Protein AF-A0A2M7V9D5-F1 (afdb_monomer_lite)

Radius of gyration: 27.39 Å; chains: 1; bounding box: 66×52×72 Å

Secondary structure (DSSP, 8-state):
----S--HHHHHHHHHHHHHHHHHHHTT---SSHHHHHHHHHHHHTTTSS-----HHHHHHHHHHHHHHHHHHHHHHHHHHHHHHHHH--S-HHHHHHHHHHHHHHHHHHHHHHHHHHHHHHHHHHHHHHHTTSTTSSSSSS--S---------

Structure (mmCIF, N/CA/C/O backbone):
data_AF-A0A2M7V9D5-F1
#
_entry.id   AF-A0A2M7V9D5-F1
#
loop_
_atom_site.group_PDB
_atom_site.id
_atom_site.type_symbol
_atom_site.label_atom_id
_atom_site.label_alt_id
_atom_site.label_comp_id
_atom_site.label_asym_id
_atom_site.label_entity_id
_atom_site.label_seq_id
_atom_site.pdbx_PDB_ins_code
_atom_site.Cartn_x
_atom_site.Cartn_y
_atom_site.Cartn_z
_atom_site.occupancy
_atom_site.B_iso_or_equiv
_atom_site.auth_seq_id
_atom_site.auth_comp_id
_atom_site.auth_asym_id
_atom_site.auth_atom_id
_atom_site.pdbx_PDB_model_num
ATOM 1 N N . MET A 1 1 ? -16.870 24.772 32.413 1.00 47.12 1 MET A N 1
ATOM 2 C CA . MET A 1 1 ? -16.494 23.354 32.202 1.00 47.12 1 MET A CA 1
ATOM 3 C C . MET A 1 1 ? -17.309 22.756 31.043 1.00 47.12 1 MET A C 1
ATOM 5 O O . MET A 1 1 ? -18.235 21.986 31.256 1.00 47.12 1 MET A O 1
ATOM 9 N N . LYS A 1 2 ? -17.019 23.170 29.800 1.00 52.50 2 LYS A N 1
ATOM 10 C CA . LYS A 1 2 ? -17.636 22.648 28.563 1.00 52.50 2 LYS A CA 1
ATOM 11 C C . LYS A 1 2 ? -16.552 22.532 27.482 1.00 52.50 2 LYS A C 1
ATOM 13 O O . LYS A 1 2 ? -16.499 23.324 26.558 1.00 52.50 2 LYS A O 1
ATOM 18 N N . THR A 1 3 ? -15.669 21.552 27.624 1.00 52.62 3 THR A N 1
ATOM 19 C CA . THR A 1 3 ? -14.788 21.058 26.545 1.00 52.62 3 THR A CA 1
ATOM 20 C C . THR A 1 3 ? -15.272 19.684 26.070 1.00 52.62 3 THR A C 1
ATOM 22 O O . THR A 1 3 ? -14.500 18.834 25.637 1.00 52.62 3 THR A O 1
ATOM 25 N N . ARG A 1 4 ? -16.584 19.442 26.224 1.00 57.22 4 ARG A N 1
ATOM 26 C CA . ARG A 1 4 ? -17.254 18.206 25.834 1.00 57.22 4 ARG A CA 1
ATOM 27 C C . ARG A 1 4 ? -17.054 18.014 24.336 1.00 57.22 4 ARG A C 1
ATOM 29 O O . ARG A 1 4 ? -17.406 18.890 23.555 1.00 57.22 4 ARG A O 1
ATOM 36 N N . LEU A 1 5 ? -16.579 16.818 24.009 1.00 53.03 5 LEU A N 1
ATOM 37 C CA . LEU A 1 5 ? -16.683 16.198 22.695 1.00 53.03 5 LEU A CA 1
ATOM 38 C C . LEU A 1 5 ? -15.696 16.779 21.679 1.00 53.03 5 LEU A C 1
ATOM 40 O O . LEU A 1 5 ? -16.049 17.431 20.704 1.00 53.03 5 LEU A O 1
ATOM 44 N N . PHE A 1 6 ? -14.419 16.515 21.972 1.00 57.97 6 PHE A N 1
ATOM 45 C CA . PHE A 1 6 ? -13.426 15.983 21.035 1.00 57.97 6 PHE A CA 1
ATOM 46 C C . PHE A 1 6 ? -13.896 16.003 19.570 1.00 57.97 6 PHE A C 1
ATOM 48 O O . PHE A 1 6 ? -14.766 15.232 19.168 1.00 57.97 6 PHE A O 1
ATOM 55 N N . ASN A 1 7 ? -13.318 16.906 18.778 1.00 54.75 7 ASN A N 1
ATOM 56 C CA . ASN A 1 7 ? -13.571 17.051 17.349 1.00 54.75 7 ASN A CA 1
ATOM 57 C C . ASN A 1 7 ? -13.060 15.813 16.579 1.00 54.75 7 ASN A C 1
ATOM 59 O O . ASN A 1 7 ? -12.018 15.845 15.931 1.00 54.75 7 ASN A O 1
ATOM 63 N N . PHE A 1 8 ? -13.800 14.716 16.662 1.00 59.53 8 PHE A N 1
ATOM 64 C CA . PHE A 1 8 ? -13.422 13.373 16.225 1.00 59.53 8 PHE A CA 1
ATOM 65 C C . PHE A 1 8 ? -13.167 13.273 14.712 1.00 59.53 8 PHE A C 1
ATOM 67 O O . PHE A 1 8 ? -12.186 12.677 14.273 1.00 59.53 8 PHE A O 1
ATOM 74 N N . ASN A 1 9 ? -13.964 13.995 13.919 1.00 56.22 9 ASN A N 1
ATOM 75 C CA . ASN A 1 9 ? -13.753 14.138 12.476 1.00 56.22 9 ASN A CA 1
ATOM 76 C C . ASN A 1 9 ? -12.501 14.973 12.154 1.00 56.22 9 ASN A C 1
ATOM 78 O O . ASN A 1 9 ? -11.857 14.739 11.138 1.00 56.22 9 ASN A O 1
ATOM 82 N N . LYS A 1 10 ? -12.110 15.915 13.030 1.00 55.59 10 LYS A N 1
ATOM 83 C CA . LYS A 1 10 ? -10.886 16.718 12.852 1.00 55.59 10 LYS A CA 1
ATOM 84 C C . LYS A 1 10 ? -9.626 15.915 13.187 1.00 55.59 10 LYS A C 1
ATOM 86 O O . LYS A 1 10 ? -8.606 16.157 12.561 1.00 55.59 10 LYS A O 1
ATOM 91 N N . CYS A 1 11 ? -9.692 14.930 14.089 1.00 58.03 11 CYS A N 1
ATOM 92 C CA . CYS A 1 11 ? -8.583 13.996 14.338 1.00 58.03 11 CYS A CA 1
ATOM 93 C C . CYS A 1 11 ? -8.381 12.999 13.186 1.00 58.03 11 CYS A C 1
ATOM 95 O O . CYS A 1 11 ? -7.241 12.717 12.830 1.00 58.03 11 CYS A O 1
ATOM 97 N N . PHE A 1 12 ? -9.461 12.520 12.559 1.00 66.81 12 PHE A N 1
ATOM 98 C CA . PHE A 1 12 ? -9.369 11.655 11.376 1.00 66.81 12 PHE A CA 1
ATOM 99 C C . PHE A 1 12 ? -8.799 12.404 10.161 1.00 66.81 12 PHE A C 1
ATOM 101 O O . PHE A 1 12 ? -7.864 11.933 9.517 1.00 66.81 12 PHE A O 1
ATOM 108 N N . VAL A 1 13 ? -9.284 13.627 9.910 1.00 73.50 13 VAL A N 1
ATOM 109 C CA . VAL A 1 13 ? -8.737 14.506 8.863 1.00 73.50 13 VAL A CA 1
ATOM 110 C C . VAL A 1 13 ? -7.292 14.914 9.172 1.00 73.50 13 VAL A C 1
ATOM 112 O O . VAL A 1 13 ? -6.475 14.937 8.261 1.00 73.50 13 VAL A O 1
ATOM 115 N N . ALA A 1 14 ? -6.935 15.165 10.438 1.00 76.88 14 ALA A N 1
ATOM 116 C CA . ALA A 1 14 ? -5.550 15.440 10.829 1.00 76.88 14 ALA A CA 1
ATOM 117 C C . ALA A 1 14 ? -4.628 14.229 10.625 1.00 76.88 14 ALA A C 1
ATOM 119 O O . ALA A 1 14 ? -3.478 14.417 10.246 1.00 76.88 14 ALA A O 1
ATOM 120 N N . SER A 1 15 ? -5.117 12.999 10.818 1.00 74.06 15 SER A N 1
ATOM 121 C CA . SER A 1 15 ? -4.348 11.783 10.531 1.00 74.06 15 SER 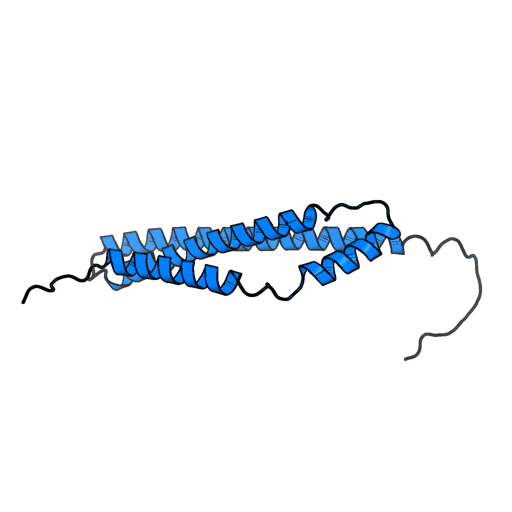A CA 1
ATOM 122 C C . SER A 1 15 ? -4.128 11.591 9.028 1.00 74.06 15 SER A C 1
ATOM 124 O O . SER A 1 15 ? -2.998 11.335 8.622 1.00 74.06 15 SER A O 1
ATOM 126 N N . ILE A 1 16 ? -5.153 11.806 8.196 1.00 79.19 16 ILE A N 1
ATOM 127 C CA . ILE A 1 16 ? -5.018 11.786 6.728 1.00 79.19 16 ILE A CA 1
ATOM 128 C C . ILE A 1 16 ? -4.053 12.875 6.253 1.00 79.19 16 ILE A C 1
ATOM 130 O O . ILE A 1 16 ? -3.176 12.606 5.436 1.00 79.19 16 ILE A O 1
ATOM 134 N N . LEU A 1 17 ? -4.172 14.092 6.788 1.00 80.06 17 LEU A N 1
ATOM 135 C CA . LEU A 1 17 ? -3.307 15.211 6.425 1.00 80.06 17 LEU A CA 1
ATOM 136 C C . LEU A 1 17 ? -1.866 14.986 6.902 1.00 80.06 17 LEU A C 1
ATOM 138 O O . LEU A 1 17 ? -0.938 15.304 6.172 1.00 80.06 17 LEU A O 1
ATOM 142 N N . ALA A 1 18 ? -1.660 14.373 8.071 1.00 79.06 18 ALA A N 1
ATOM 143 C CA . ALA A 1 18 ? -0.336 13.998 8.560 1.00 79.06 18 ALA A CA 1
ATOM 144 C C . ALA A 1 18 ? 0.312 12.900 7.704 1.00 79.06 18 ALA A C 1
ATOM 146 O O . ALA A 1 18 ? 1.497 13.001 7.409 1.00 79.06 18 ALA A O 1
ATOM 147 N N . VAL A 1 19 ? -0.451 11.893 7.261 1.00 78.69 19 VAL A N 1
ATOM 148 C CA . VAL A 1 19 ? 0.036 10.847 6.341 1.00 78.69 19 VAL A CA 1
ATOM 149 C C . VAL A 1 19 ? 0.329 11.430 4.957 1.00 78.69 19 VAL A C 1
ATOM 151 O O . VAL A 1 19 ? 1.348 11.093 4.365 1.00 78.69 19 VAL A O 1
ATOM 154 N N . PHE A 1 20 ? -0.502 12.351 4.466 1.00 81.19 20 PHE A N 1
ATOM 155 C CA . PHE A 1 20 ? -0.271 13.054 3.202 1.00 81.19 20 PHE A CA 1
ATOM 156 C C . PHE A 1 20 ? 0.968 13.961 3.265 1.00 81.19 20 PHE A C 1
ATOM 158 O O . PHE A 1 20 ? 1.775 13.966 2.341 1.00 81.19 20 PHE A O 1
ATOM 165 N N . VAL A 1 21 ? 1.172 14.672 4.378 1.00 80.44 21 VAL A N 1
ATOM 166 C CA . VAL A 1 21 ? 2.375 15.484 4.627 1.00 80.44 21 VAL A CA 1
ATOM 167 C C . VAL A 1 21 ? 3.616 14.598 4.781 1.00 80.44 21 VAL A C 1
ATOM 169 O O . VAL A 1 21 ? 4.648 14.915 4.203 1.00 80.44 21 VAL A O 1
ATOM 172 N N . LEU A 1 22 ? 3.526 13.461 5.480 1.00 73.62 22 LEU A N 1
ATOM 173 C CA . LEU A 1 22 ? 4.609 12.469 5.568 1.00 73.62 22 LEU A CA 1
ATOM 174 C C . LEU A 1 22 ? 4.950 11.863 4.204 1.00 73.62 22 LEU A C 1
ATOM 176 O O . LEU A 1 22 ? 6.126 11.694 3.896 1.00 73.62 22 LEU A O 1
ATOM 180 N N . PHE A 1 23 ? 3.947 11.586 3.371 1.00 73.12 23 PHE A N 1
ATOM 181 C CA . PHE A 1 23 ? 4.149 11.132 1.998 1.00 73.12 23 PHE A CA 1
ATOM 182 C C . PHE A 1 23 ? 4.855 12.204 1.156 1.00 73.12 23 PHE A C 1
ATOM 184 O O . PHE A 1 23 ? 5.809 11.891 0.451 1.00 73.12 23 PHE A O 1
ATOM 191 N N . PHE A 1 24 ? 4.462 13.476 1.285 1.00 70.25 24 PHE A N 1
ATOM 192 C CA . PHE A 1 24 ? 5.113 14.595 0.59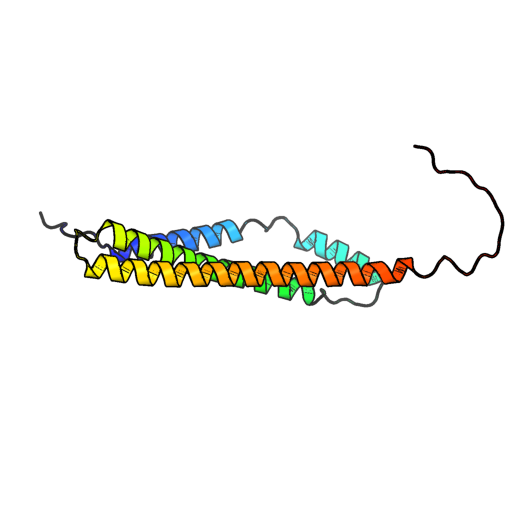3 1.00 70.25 24 PHE A CA 1
ATOM 193 C C . PHE A 1 24 ? 6.558 14.825 1.072 1.00 70.25 24 PHE A C 1
ATOM 195 O O . PHE A 1 24 ? 7.425 15.178 0.277 1.00 70.25 24 PHE A O 1
ATOM 202 N N . LEU A 1 25 ? 6.837 14.571 2.355 1.00 67.25 25 LEU A N 1
ATOM 203 C CA . LEU A 1 25 ? 8.184 14.637 2.929 1.00 67.25 25 LEU A CA 1
ATOM 204 C C . LEU A 1 25 ? 9.074 13.481 2.449 1.00 67.25 25 LEU A C 1
ATOM 206 O O . LEU A 1 25 ? 10.213 13.720 2.058 1.00 67.25 25 LEU A O 1
ATOM 210 N N . VAL A 1 26 ? 8.566 12.247 2.414 1.00 64.06 26 VAL A N 1
ATOM 211 C CA . VAL A 1 26 ? 9.307 11.078 1.897 1.00 64.06 26 VAL A CA 1
ATOM 212 C C . VAL A 1 26 ? 9.499 11.153 0.376 1.00 64.06 26 VAL A C 1
ATOM 214 O O . VAL A 1 26 ? 10.528 10.722 -0.130 1.00 64.06 26 VAL A O 1
ATOM 217 N N . SER A 1 27 ? 8.580 11.794 -0.355 1.00 58.25 27 SER A N 1
ATOM 218 C CA . SER A 1 27 ? 8.725 12.053 -1.799 1.00 58.25 27 SER A CA 1
ATOM 219 C C . SER A 1 27 ? 9.809 13.094 -2.128 1.00 58.25 27 SER A C 1
ATOM 221 O O . SER A 1 27 ? 10.116 13.299 -3.298 1.00 58.25 27 SER A O 1
ATOM 223 N N . SER A 1 28 ? 10.383 13.775 -1.123 1.00 56.41 28 SER A N 1
ATOM 224 C CA . SER A 1 28 ? 11.412 14.809 -1.322 1.00 56.41 28 SER A CA 1
ATOM 225 C C . SER A 1 28 ? 12.854 14.296 -1.240 1.00 56.41 28 SER A C 1
ATOM 227 O O . SER A 1 28 ? 13.791 15.060 -1.471 1.00 56.41 28 SER A O 1
ATOM 229 N N . THR A 1 29 ? 13.071 13.006 -0.970 1.00 47.50 29 THR A N 1
ATOM 230 C CA . THR A 1 29 ? 14.421 12.433 -0.882 1.00 47.50 29 THR A CA 1
ATOM 231 C C . THR A 1 29 ? 14.806 11.639 -2.123 1.00 47.50 29 THR A C 1
ATOM 233 O O . THR A 1 29 ? 15.160 10.480 -1.999 1.00 47.50 29 THR A O 1
ATOM 236 N N . GLU A 1 30 ? 14.783 12.295 -3.286 1.00 50.47 30 GLU A N 1
ATOM 237 C CA . GLU A 1 30 ? 15.702 12.064 -4.418 1.00 50.47 30 GLU A CA 1
ATOM 238 C C . GLU A 1 30 ? 15.961 13.399 -5.147 1.00 50.47 30 GLU A C 1
ATOM 240 O O . GLU A 1 30 ? 15.738 13.559 -6.340 1.00 50.47 30 GLU A O 1
ATOM 245 N N . ALA A 1 31 ? 16.444 14.401 -4.408 1.00 46.78 31 ALA A N 1
ATOM 246 C CA . ALA A 1 31 ? 17.120 15.571 -4.979 1.00 46.78 31 ALA A CA 1
ATOM 247 C C . ALA A 1 31 ? 18.653 15.436 -4.861 1.00 46.78 31 ALA A C 1
ATOM 249 O O . ALA A 1 31 ? 19.369 16.416 -4.670 1.00 46.78 31 ALA A O 1
ATOM 250 N N . GLY A 1 32 ? 19.174 14.209 -4.927 1.00 48.12 32 GLY A N 1
ATOM 251 C CA . GLY A 1 32 ? 20.610 13.956 -5.003 1.00 48.12 32 GLY A CA 1
ATOM 252 C C . GLY A 1 32 ? 21.060 13.896 -6.456 1.00 48.12 32 GLY A C 1
ATOM 253 O O . GLY A 1 32 ? 21.119 12.810 -6.986 1.00 48.12 32 GLY A O 1
ATOM 254 N N . ASN A 1 33 ? 21.342 15.030 -7.105 1.00 56.91 33 ASN A N 1
ATOM 255 C CA . ASN A 1 33 ? 22.110 15.147 -8.367 1.00 56.91 33 ASN A CA 1
ATOM 256 C C . ASN A 1 33 ? 21.859 14.132 -9.520 1.00 56.91 33 ASN A C 1
ATOM 258 O O . ASN A 1 33 ? 22.709 13.986 -10.392 1.00 56.91 33 ASN A O 1
ATOM 262 N N . LEU A 1 34 ? 20.687 13.495 -9.624 1.00 50.97 34 LEU A N 1
ATOM 263 C CA . LEU A 1 34 ? 20.358 12.630 -10.768 1.00 50.97 34 LEU A CA 1
ATOM 264 C C . LEU A 1 34 ? 20.259 13.419 -12.088 1.00 50.97 34 LEU A C 1
ATOM 266 O O . LEU A 1 34 ? 20.467 12.858 -13.153 1.00 50.97 34 LEU A O 1
ATOM 270 N N . GLY A 1 35 ? 19.971 14.724 -12.043 1.00 55.53 35 GLY A N 1
ATOM 271 C CA . GLY A 1 35 ? 19.843 15.552 -13.248 1.00 55.53 35 GLY A CA 1
ATOM 272 C C . GLY A 1 35 ? 21.147 15.722 -14.036 1.00 55.53 35 GLY A C 1
ATOM 273 O O . GLY A 1 35 ? 21.107 15.705 -15.263 1.00 55.53 35 GLY A O 1
ATOM 274 N N . ASP A 1 36 ? 22.289 15.844 -13.352 1.00 57.62 36 ASP A N 1
ATOM 275 C CA . ASP A 1 36 ? 23.594 16.101 -13.984 1.00 57.62 36 ASP A CA 1
ATOM 276 C C . ASP A 1 36 ? 24.279 14.799 -14.441 1.00 57.62 36 ASP A C 1
ATOM 278 O O . ASP A 1 36 ? 24.831 14.746 -15.542 1.00 57.62 36 ASP A O 1
ATOM 282 N N . ASP A 1 37 ? 24.147 13.712 -13.671 1.00 59.28 37 ASP A N 1
ATOM 283 C CA . ASP A 1 37 ? 24.695 12.393 -14.033 1.00 59.28 37 ASP A CA 1
ATOM 284 C C . ASP A 1 37 ? 23.867 11.692 -15.127 1.00 59.28 37 ASP A C 1
ATOM 286 O O . ASP A 1 37 ? 24.432 11.106 -16.056 1.00 59.28 37 ASP A O 1
ATOM 290 N N . ILE A 1 38 ? 22.532 11.828 -15.112 1.00 59.16 38 ILE A N 1
ATOM 291 C CA . ILE A 1 38 ? 21.670 11.334 -16.200 1.00 59.16 38 ILE A CA 1
ATOM 292 C C . ILE A 1 38 ? 21.863 12.191 -17.457 1.00 59.16 38 ILE A C 1
ATOM 294 O O . ILE A 1 38 ? 21.910 11.643 -18.556 1.00 59.16 38 ILE A O 1
ATOM 298 N N . ALA A 1 39 ? 22.051 13.513 -17.348 1.00 59.41 39 ALA A N 1
ATOM 299 C CA . ALA A 1 39 ? 22.355 14.353 -18.512 1.00 59.41 39 ALA A CA 1
ATOM 300 C C . ALA A 1 39 ? 23.714 14.010 -19.148 1.00 59.41 39 ALA A C 1
ATOM 302 O O . ALA A 1 39 ? 23.831 14.038 -20.379 1.00 59.41 39 ALA A O 1
ATOM 303 N N . ALA A 1 40 ? 24.716 13.644 -18.343 1.00 62.59 40 ALA A N 1
ATOM 304 C CA . ALA A 1 40 ? 26.026 13.199 -18.811 1.00 62.59 40 ALA A CA 1
ATOM 305 C C . ALA A 1 40 ? 25.971 11.808 -19.473 1.00 62.59 40 ALA A C 1
ATOM 307 O O . ALA A 1 40 ? 26.484 11.646 -20.586 1.00 62.59 40 ALA A O 1
ATOM 308 N N . GLN A 1 41 ? 25.279 10.833 -18.870 1.00 58.53 41 GLN A N 1
ATOM 309 C CA . GLN A 1 41 ? 25.085 9.500 -19.460 1.00 58.53 41 GLN A CA 1
ATOM 310 C C . GLN A 1 41 ? 24.183 9.517 -20.703 1.00 58.53 41 GLN A C 1
ATOM 312 O O . GLN A 1 41 ? 24.454 8.799 -21.665 1.00 58.53 41 GLN A O 1
ATOM 317 N N . VAL A 1 42 ? 23.163 10.380 -20.747 1.00 63.59 42 VAL A N 1
ATOM 318 C CA . VAL A 1 42 ? 22.304 10.569 -21.928 1.00 63.59 42 VAL A CA 1
ATOM 319 C C . VAL A 1 42 ? 23.066 11.258 -23.065 1.00 63.59 42 VAL A C 1
ATOM 321 O O . VAL A 1 42 ? 22.865 10.897 -24.220 1.00 63.59 42 VAL A O 1
ATOM 324 N N . LYS A 1 43 ? 23.985 12.199 -22.790 1.00 58.84 43 LYS A N 1
ATOM 325 C CA . LYS A 1 43 ? 24.873 12.779 -23.824 1.00 58.84 43 LYS A CA 1
ATOM 326 C C . LYS A 1 43 ? 25.881 11.762 -24.372 1.00 58.84 43 LYS A C 1
ATOM 328 O O . LYS A 1 43 ? 26.152 11.777 -25.574 1.00 58.84 43 LYS A O 1
ATOM 333 N N . ALA A 1 44 ? 26.413 10.894 -23.512 1.00 58.72 44 ALA A N 1
ATOM 334 C CA . ALA A 1 44 ? 27.346 9.840 -23.904 1.00 58.72 44 ALA A CA 1
ATOM 335 C C . 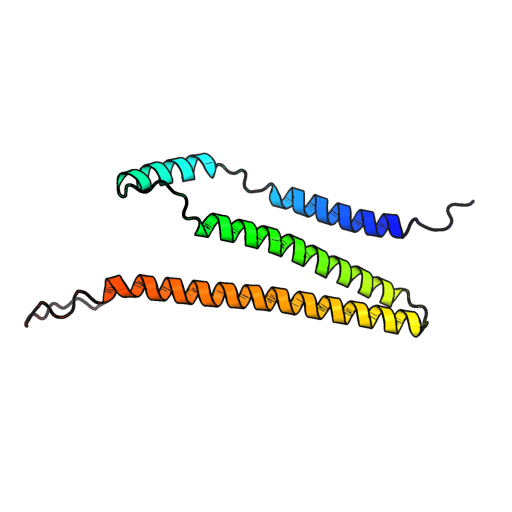ALA A 1 44 ? 26.655 8.715 -24.702 1.00 58.72 44 ALA A C 1
ATOM 337 O O . ALA A 1 44 ? 27.197 8.268 -25.709 1.00 58.72 44 ALA A O 1
ATOM 338 N N . GLY A 1 45 ? 25.431 8.320 -24.327 1.00 54.31 45 GLY A N 1
ATOM 339 C CA . GLY A 1 45 ? 24.633 7.318 -25.048 1.00 54.31 45 GLY A CA 1
ATOM 340 C C . GLY A 1 45 ? 23.997 7.827 -26.350 1.00 54.31 45 GLY A C 1
ATOM 341 O O . GLY A 1 45 ? 23.917 7.087 -27.326 1.00 54.31 45 GLY A O 1
ATOM 342 N N . ALA A 1 46 ? 23.618 9.107 -26.417 1.00 51.78 46 ALA A N 1
ATOM 343 C CA . ALA A 1 46 ? 23.008 9.713 -27.608 1.00 51.78 46 ALA A CA 1
ATOM 344 C C . ALA A 1 46 ? 23.982 9.961 -28.776 1.00 51.78 46 ALA A C 1
ATOM 346 O O . ALA A 1 46 ? 23.543 10.351 -29.854 1.00 51.78 46 ALA A O 1
ATOM 347 N N . SER A 1 47 ? 25.291 9.784 -28.567 1.00 52.16 47 SER A N 1
ATOM 348 C CA . SER A 1 47 ? 26.307 9.984 -29.613 1.00 52.16 47 SER A CA 1
ATOM 349 C C . SER A 1 47 ? 26.650 8.692 -30.371 1.00 52.16 47 SER A C 1
ATOM 351 O O . SER A 1 47 ? 27.253 8.764 -31.436 1.00 52.16 47 SER A O 1
ATOM 353 N N . ALA A 1 48 ? 26.262 7.521 -29.844 1.00 54.34 48 ALA A N 1
ATOM 354 C CA . ALA A 1 48 ? 26.489 6.211 -30.471 1.00 54.34 48 ALA A CA 1
ATOM 355 C C . ALA A 1 48 ? 25.238 5.643 -31.173 1.00 54.34 48 ALA A C 1
ATOM 357 O O . ALA A 1 48 ? 25.356 4.786 -32.042 1.00 54.34 48 ALA A O 1
ATOM 358 N N . ALA A 1 49 ? 24.050 6.145 -30.832 1.00 56.62 49 ALA A N 1
ATOM 359 C CA . ALA A 1 49 ? 22.794 5.852 -31.509 1.00 56.62 49 ALA A CA 1
ATOM 360 C C . ALA A 1 49 ? 22.001 7.161 -31.601 1.00 56.62 49 ALA A C 1
ATOM 362 O O . ALA A 1 49 ? 21.682 7.754 -30.571 1.00 56.62 49 ALA A O 1
ATOM 363 N N . GLU A 1 50 ? 21.709 7.641 -32.810 1.00 55.38 50 GLU A N 1
ATOM 364 C CA . GLU A 1 50 ? 20.946 8.871 -33.078 1.00 55.38 50 GLU A CA 1
ATOM 365 C C . GLU A 1 50 ? 19.469 8.762 -32.637 1.00 55.38 50 GLU A C 1
ATOM 367 O O . GLU A 1 50 ? 18.545 8.869 -33.439 1.00 55.38 50 GLU A O 1
ATOM 372 N N . LEU A 1 51 ? 19.210 8.557 -31.344 1.00 49.72 51 LEU A N 1
ATOM 373 C CA . LEU A 1 51 ? 17.867 8.572 -30.778 1.00 49.72 51 LEU A CA 1
ATOM 374 C C . LEU A 1 51 ? 17.880 9.188 -29.373 1.00 49.72 51 LEU A C 1
ATOM 376 O O . LEU A 1 51 ? 17.869 8.516 -28.345 1.00 49.72 51 LEU A O 1
ATOM 380 N N . LYS A 1 52 ? 17.866 10.524 -29.331 1.00 53.09 52 LYS A N 1
ATOM 381 C CA . LYS A 1 52 ? 17.455 11.286 -28.145 1.00 53.09 52 LYS A CA 1
ATOM 382 C C . LYS A 1 52 ? 15.945 11.143 -27.948 1.00 53.09 52 LYS A C 1
ATOM 384 O O . LYS A 1 52 ? 15.171 11.994 -28.375 1.00 53.09 52 LYS A O 1
ATOM 389 N N . ALA A 1 53 ? 15.528 10.103 -27.248 1.00 50.19 53 ALA A N 1
ATOM 390 C CA . ALA A 1 53 ? 14.265 10.111 -26.530 1.00 50.19 53 ALA A CA 1
ATOM 391 C C . ALA A 1 53 ? 14.446 9.254 -25.284 1.00 50.19 53 ALA A C 1
ATOM 393 O O . ALA A 1 53 ? 14.812 8.086 -25.388 1.00 50.19 53 ALA A O 1
ATOM 394 N N . VAL A 1 54 ? 14.195 9.832 -24.107 1.00 55.38 54 VAL A N 1
ATOM 395 C CA . VAL A 1 54 ? 13.931 9.037 -22.903 1.00 55.38 54 VAL A CA 1
ATOM 396 C C . VAL A 1 54 ? 12.926 7.964 -23.319 1.00 55.38 54 VAL A C 1
ATOM 398 O O . VAL A 1 54 ? 11.863 8.335 -23.830 1.00 55.38 54 VAL A O 1
ATOM 401 N N . PRO A 1 55 ? 13.243 6.664 -23.189 1.00 56.56 55 PRO A N 1
ATOM 402 C CA . PRO A 1 55 ? 12.316 5.634 -23.610 1.00 56.56 55 PRO A CA 1
ATOM 403 C C . PRO A 1 55 ? 11.002 5.872 -22.860 1.00 56.56 55 PRO A C 1
ATOM 405 O O . PRO A 1 55 ? 11.030 5.924 -21.626 1.00 56.56 55 PRO A O 1
ATOM 408 N N . PRO A 1 56 ? 9.856 6.028 -23.550 1.00 62.50 56 PRO A N 1
ATOM 409 C CA . PRO A 1 56 ? 8.586 6.363 -22.899 1.00 62.50 56 PRO A CA 1
ATOM 410 C C . PRO A 1 56 ? 8.209 5.345 -21.812 1.00 62.50 56 PRO A C 1
ATOM 412 O O . PRO A 1 56 ? 7.496 5.674 -20.871 1.00 62.50 56 PRO A O 1
ATOM 415 N N . GLN A 1 57 ? 8.774 4.137 -21.905 1.00 63.91 57 GLN A N 1
ATOM 416 C CA . GLN A 1 57 ? 8.749 3.068 -20.910 1.00 63.91 57 GLN A CA 1
ATOM 417 C C . GLN A 1 57 ? 9.020 3.562 -19.479 1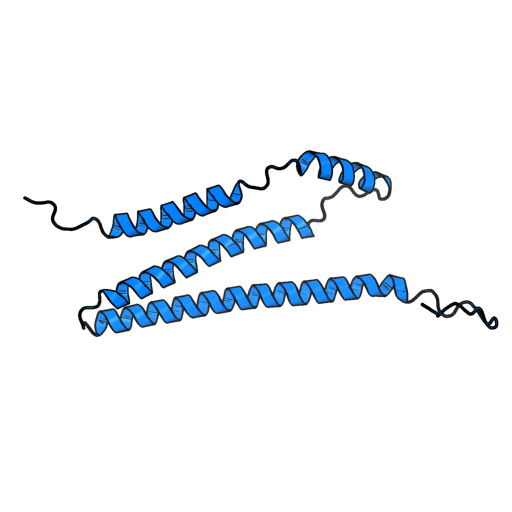.00 63.91 57 GLN A C 1
ATOM 419 O O . GLN A 1 57 ? 8.247 3.250 -18.579 1.00 63.91 57 GLN A O 1
ATOM 424 N N . PHE A 1 58 ? 10.084 4.342 -19.259 1.00 69.62 58 PHE A N 1
ATOM 425 C CA . PHE A 1 58 ? 10.489 4.754 -17.909 1.00 69.62 58 PHE A CA 1
ATOM 426 C C . PHE A 1 58 ? 9.528 5.790 -17.319 1.00 69.62 58 PHE A C 1
ATOM 428 O O . PHE A 1 58 ? 9.112 5.668 -16.172 1.00 69.62 58 PHE A O 1
ATOM 435 N N . ILE A 1 59 ? 9.079 6.741 -18.142 1.00 74.56 59 ILE A N 1
ATOM 436 C CA . ILE A 1 59 ? 8.111 7.771 -17.739 1.00 74.56 59 ILE A CA 1
ATOM 437 C C . ILE A 1 59 ? 6.770 7.129 -17.359 1.00 74.56 59 ILE A C 1
ATOM 439 O O . ILE A 1 59 ? 6.143 7.507 -16.371 1.00 74.56 59 ILE A O 1
ATOM 443 N N . ILE A 1 60 ? 6.328 6.130 -18.126 1.00 77.50 60 ILE A N 1
ATOM 444 C CA . ILE A 1 60 ? 5.078 5.409 -17.861 1.00 77.50 60 ILE A CA 1
ATOM 445 C C . ILE A 1 60 ? 5.175 4.626 -16.546 1.00 77.50 60 ILE A C 1
ATOM 447 O O . ILE A 1 60 ? 4.226 4.637 -15.762 1.00 77.50 60 ILE A O 1
ATOM 451 N N . VAL A 1 61 ? 6.314 3.983 -16.277 1.00 76.50 61 VAL A N 1
ATOM 452 C CA . VAL A 1 61 ? 6.537 3.234 -15.032 1.00 76.50 61 VAL A CA 1
ATOM 453 C C . VAL A 1 61 ? 6.500 4.158 -13.811 1.00 76.50 61 VAL A C 1
ATOM 455 O O . VAL A 1 61 ? 5.835 3.823 -12.830 1.00 76.50 61 VAL A O 1
ATOM 458 N N . ASP A 1 62 ? 7.118 5.337 -13.873 1.00 79.38 62 ASP A N 1
ATOM 459 C CA . ASP A 1 62 ? 7.084 6.304 -12.767 1.00 79.38 62 ASP A CA 1
ATOM 460 C C . ASP A 1 62 ? 5.674 6.834 -12.491 1.00 79.38 62 ASP A C 1
ATOM 462 O O . ASP A 1 62 ? 5.236 6.870 -11.339 1.00 79.38 62 ASP A O 1
ATOM 466 N N . ILE A 1 63 ? 4.912 7.165 -13.538 1.00 80.75 63 ILE A N 1
ATOM 467 C CA . ILE A 1 63 ? 3.518 7.612 -13.390 1.00 80.75 63 ILE A CA 1
ATOM 468 C C . ILE A 1 63 ? 2.663 6.518 -12.739 1.00 80.75 63 ILE A C 1
ATOM 470 O O . ILE A 1 63 ? 1.855 6.809 -11.852 1.00 80.75 63 ILE A O 1
ATOM 474 N N . ILE A 1 64 ? 2.848 5.258 -13.143 1.00 84.19 64 ILE A N 1
ATOM 475 C CA . ILE A 1 64 ? 2.134 4.119 -12.554 1.00 84.19 64 ILE A CA 1
ATOM 476 C C . ILE A 1 64 ? 2.518 3.946 -11.082 1.00 84.19 64 ILE A C 1
ATOM 478 O O . ILE A 1 64 ? 1.627 3.742 -10.260 1.00 84.19 64 ILE A O 1
ATOM 482 N N . ASN A 1 65 ? 3.802 4.057 -10.727 1.00 80.69 65 ASN A N 1
ATOM 483 C CA . ASN A 1 65 ? 4.253 3.942 -9.337 1.00 80.69 65 ASN A CA 1
ATOM 484 C C . ASN A 1 65 ? 3.638 5.031 -8.444 1.00 80.69 65 ASN A C 1
ATOM 486 O O . ASN A 1 65 ? 3.136 4.717 -7.363 1.00 80.69 65 ASN A O 1
ATOM 490 N N . ILE A 1 66 ? 3.597 6.280 -8.918 1.00 82.62 66 ILE A N 1
ATOM 491 C CA . ILE A 1 66 ? 2.972 7.402 -8.197 1.00 82.62 66 ILE A CA 1
ATOM 492 C C . ILE A 1 66 ? 1.456 7.194 -8.060 1.00 82.62 66 ILE A C 1
ATOM 494 O O . ILE A 1 66 ? 0.874 7.423 -6.995 1.00 82.62 66 ILE A O 1
ATOM 498 N N . ALA A 1 67 ? 0.790 6.730 -9.119 1.00 84.25 67 ALA A N 1
ATOM 499 C CA . ALA A 1 67 ? -0.635 6.423 -9.063 1.00 84.25 67 ALA A CA 1
ATOM 500 C C . ALA A 1 67 ? -0.927 5.284 -8.066 1.00 84.25 67 ALA A C 1
ATOM 502 O O . ALA A 1 67 ? -1.842 5.399 -7.246 1.00 84.25 67 ALA A O 1
ATOM 503 N N . LEU A 1 68 ? -0.123 4.215 -8.078 1.00 84.31 68 LEU A N 1
ATOM 504 C CA . LEU A 1 68 ? -0.267 3.077 -7.166 1.00 84.31 68 LEU A CA 1
ATOM 505 C C . LEU A 1 68 ? -0.053 3.470 -5.704 1.00 84.31 68 LEU A C 1
ATOM 507 O O . LEU A 1 68 ? -0.801 3.002 -4.843 1.00 84.31 68 LEU A O 1
ATOM 511 N N . SER A 1 69 ? 0.920 4.334 -5.405 1.00 82.19 69 SER A N 1
ATOM 512 C CA . SER A 1 69 ? 1.172 4.768 -4.028 1.00 82.19 69 SER A CA 1
ATOM 513 C C . SER A 1 69 ? 0.002 5.569 -3.454 1.00 82.19 69 SER A C 1
ATOM 515 O O . SER A 1 69 ? -0.388 5.352 -2.305 1.00 82.19 69 SER A O 1
ATOM 517 N N . LEU A 1 70 ? -0.606 6.447 -4.262 1.00 85.69 70 LEU A N 1
ATOM 518 C CA . LEU A 1 70 ? -1.784 7.217 -3.851 1.00 85.69 70 LEU A CA 1
ATOM 519 C C . LEU A 1 70 ? -2.981 6.303 -3.579 1.00 85.69 70 LEU A C 1
ATOM 521 O O . LEU A 1 70 ? -3.645 6.430 -2.550 1.00 85.69 70 LEU A O 1
ATOM 525 N N . ILE A 1 71 ? -3.223 5.345 -4.473 1.00 87.62 71 ILE A N 1
ATOM 526 C CA . ILE A 1 71 ? -4.309 4.372 -4.332 1.00 87.62 71 ILE A CA 1
ATOM 527 C C . ILE A 1 71 ? -4.107 3.514 -3.074 1.00 87.62 71 ILE A C 1
ATOM 529 O O . ILE A 1 71 ? -5.042 3.345 -2.288 1.00 87.62 71 ILE A O 1
ATOM 533 N N . GLY A 1 72 ? -2.888 3.024 -2.832 1.00 85.06 72 GLY A N 1
ATOM 534 C CA . GLY A 1 72 ? -2.560 2.225 -1.649 1.00 85.06 72 GLY A CA 1
ATOM 535 C C . GLY A 1 72 ? -2.821 2.966 -0.334 1.00 85.06 72 GLY A C 1
ATOM 536 O O . GLY A 1 72 ? -3.448 2.417 0.575 1.00 85.06 72 GLY A O 1
ATOM 537 N N . ILE A 1 73 ? -2.425 4.239 -0.254 1.00 85.12 73 ILE A N 1
ATOM 538 C CA . ILE A 1 73 ? -2.672 5.099 0.914 1.00 85.12 73 ILE A CA 1
ATOM 539 C C . ILE A 1 73 ? -4.167 5.270 1.203 1.00 85.12 73 ILE A C 1
ATOM 541 O O . ILE A 1 73 ? -4.578 5.228 2.368 1.00 85.12 73 ILE A O 1
ATOM 545 N N . ILE A 1 74 ? -4.990 5.425 0.164 1.00 86.81 74 ILE A N 1
ATOM 546 C CA . ILE A 1 74 ? -6.442 5.572 0.312 1.00 86.81 74 ILE A CA 1
ATOM 547 C C . ILE A 1 74 ? -7.034 4.296 0.918 1.00 86.81 74 ILE A C 1
ATOM 549 O O . ILE A 1 74 ? -7.735 4.368 1.929 1.00 86.81 74 ILE A O 1
ATOM 553 N N . PHE A 1 75 ? -6.706 3.122 0.371 1.00 85.62 75 PHE A N 1
ATOM 554 C CA . PHE A 1 75 ? -7.223 1.847 0.881 1.00 85.62 75 PHE A CA 1
ATOM 555 C C . PHE A 1 75 ? -6.809 1.567 2.330 1.00 85.62 75 PHE A C 1
ATOM 557 O O . PHE A 1 75 ? -7.645 1.153 3.137 1.00 85.62 75 PHE A O 1
ATOM 564 N N . ILE A 1 76 ? -5.555 1.851 2.689 1.00 85.75 76 ILE A N 1
ATOM 565 C CA . ILE A 1 76 ? -5.068 1.714 4.070 1.00 85.75 76 ILE A CA 1
ATOM 566 C C . ILE A 1 76 ? -5.826 2.661 5.009 1.00 85.75 76 ILE A C 1
ATOM 568 O O . ILE A 1 76 ? -6.234 2.260 6.099 1.00 85.75 76 ILE A O 1
ATOM 572 N N . SER A 1 77 ? -6.085 3.895 4.575 1.00 85.25 77 SER A N 1
ATOM 573 C CA . SER A 1 77 ? -6.837 4.875 5.368 1.00 85.25 77 SER A CA 1
ATOM 574 C C . SER A 1 77 ? -8.285 4.429 5.619 1.00 85.25 77 SER A C 1
ATOM 576 O O . SER A 1 77 ? -8.789 4.576 6.736 1.00 85.25 77 SER A O 1
ATOM 578 N N . LEU A 1 78 ? -8.950 3.831 4.621 1.00 84.62 78 LEU A N 1
ATOM 579 C CA . LEU A 1 78 ? -10.284 3.242 4.794 1.00 84.62 78 LEU A CA 1
ATOM 580 C C . LEU A 1 78 ? -10.264 2.034 5.741 1.00 84.62 78 LEU A C 1
ATOM 582 O O . LEU A 1 78 ? -11.172 1.892 6.562 1.00 84.62 78 LEU A O 1
ATOM 586 N N . ALA A 1 79 ? -9.233 1.189 5.668 1.00 86.31 79 ALA A N 1
ATOM 587 C CA . ALA A 1 79 ? -9.083 0.051 6.573 1.00 86.31 79 ALA A CA 1
ATOM 588 C C . ALA A 1 79 ? -8.931 0.505 8.036 1.00 86.31 79 ALA A C 1
ATOM 590 O O . ALA A 1 79 ? -9.568 -0.059 8.928 1.00 86.31 79 ALA A O 1
ATOM 591 N N . ILE A 1 80 ? -8.160 1.572 8.282 1.00 86.25 80 ILE A N 1
ATOM 592 C CA . ILE A 1 80 ? -8.017 2.177 9.616 1.00 86.25 80 ILE A CA 1
ATOM 593 C C . ILE A 1 80 ? -9.357 2.746 10.104 1.00 86.25 80 ILE A C 1
ATOM 595 O O . ILE A 1 80 ? -9.728 2.518 11.256 1.00 86.25 80 ILE A O 1
ATOM 599 N N . TYR A 1 81 ? -10.116 3.435 9.242 1.00 83.38 81 TYR A N 1
ATOM 600 C CA . TYR A 1 81 ? -11.453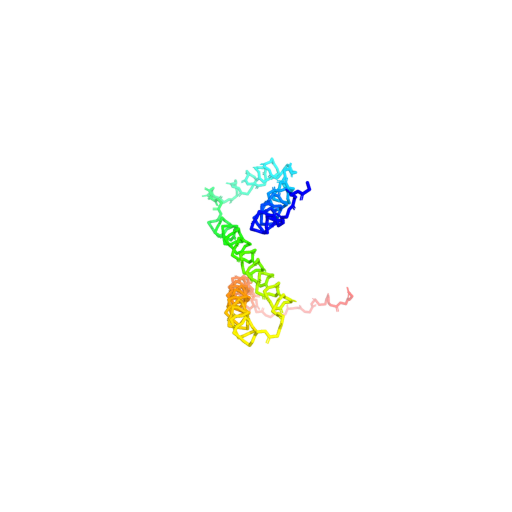 3.941 9.586 1.00 83.38 81 TYR A CA 1
ATOM 601 C C . TYR A 1 81 ? -12.413 2.815 9.985 1.00 83.38 81 TYR A C 1
ATOM 603 O O . TYR A 1 81 ? -13.084 2.898 11.014 1.00 83.38 81 TYR A O 1
ATOM 611 N N . ALA A 1 82 ? -12.453 1.744 9.194 1.00 83.81 82 ALA A N 1
ATOM 612 C CA . ALA A 1 82 ? -13.319 0.601 9.450 1.00 83.81 82 ALA A CA 1
ATOM 613 C C . ALA A 1 82 ? -12.931 -0.138 10.738 1.00 83.81 82 ALA A C 1
ATOM 615 O O . ALA A 1 82 ? -13.809 -0.496 11.529 1.00 83.81 82 ALA A O 1
ATOM 616 N N . GLY A 1 83 ? -11.627 -0.308 10.982 1.00 84.94 83 GLY A N 1
ATOM 617 C CA . GLY A 1 83 ? -11.105 -0.887 12.219 1.00 84.94 83 GLY A CA 1
ATOM 618 C C . GLY A 1 83 ? -11.455 -0.040 13.440 1.00 84.94 83 GLY A C 1
ATOM 619 O O . GLY A 1 83 ? -11.926 -0.559 14.448 1.00 84.94 83 GLY A O 1
ATOM 620 N N . TYR A 1 84 ? -11.324 1.279 13.325 1.00 82.25 84 TYR A N 1
ATOM 621 C CA . TYR A 1 84 ? -11.684 2.195 14.396 1.00 82.25 84 TYR A CA 1
ATOM 622 C C . TYR A 1 84 ? -13.185 2.189 14.715 1.00 82.25 84 TYR A C 1
ATOM 624 O O . TYR A 1 84 ? -13.566 2.148 15.886 1.00 82.25 84 TYR A O 1
ATOM 632 N N . LEU A 1 85 ? -14.038 2.142 13.686 1.00 83.25 85 LEU A N 1
ATOM 633 C CA . LEU A 1 85 ? -15.484 1.986 13.849 1.00 83.25 85 LEU A CA 1
ATOM 634 C C . LEU A 1 85 ? -15.830 0.680 14.587 1.00 83.25 85 LEU A C 1
ATOM 636 O O . LEU A 1 85 ? -16.725 0.677 15.430 1.00 83.25 85 LEU A O 1
ATOM 640 N N . ARG A 1 86 ? -15.084 -0.409 14.339 1.00 79.25 86 ARG A N 1
ATOM 641 C CA . ARG A 1 86 ? -15.279 -1.690 15.038 1.00 79.25 86 ARG A CA 1
ATOM 642 C C . ARG A 1 86 ? -14.966 -1.606 16.528 1.00 79.25 86 ARG A C 1
ATOM 644 O O . ARG A 1 86 ? -15.639 -2.253 17.321 1.00 79.25 86 ARG A O 1
ATOM 651 N N . PHE A 1 87 ? -13.950 -0.834 16.910 1.00 83.00 87 PHE A N 1
ATOM 652 C CA . PHE A 1 87 ? -13.511 -0.748 18.305 1.00 83.00 87 PHE A CA 1
ATOM 653 C C . PHE A 1 87 ? -14.438 0.086 19.194 1.00 83.00 87 PHE A C 1
ATOM 655 O O . PHE A 1 87 ? -14.427 -0.094 20.408 1.00 83.00 87 PHE A O 1
ATOM 662 N N . ILE A 1 88 ? -15.246 0.975 18.610 1.00 83.00 88 ILE A N 1
ATOM 663 C CA . ILE A 1 88 ? -16.157 1.864 19.357 1.00 83.00 88 ILE A CA 1
ATOM 664 C C . ILE A 1 88 ? -17.616 1.398 19.256 1.00 83.00 88 ILE A C 1
ATOM 666 O O . ILE A 1 88 ? -18.500 1.948 19.912 1.00 83.00 88 ILE A O 1
ATOM 670 N N . ALA A 1 89 ? -17.881 0.334 18.496 1.00 76.56 89 ALA A N 1
ATOM 671 C CA . ALA A 1 89 ? -19.166 -0.342 18.505 1.00 76.56 89 ALA A CA 1
ATOM 672 C C . ALA A 1 89 ? -19.397 -0.955 19.900 1.00 76.56 89 ALA A C 1
ATOM 674 O O . ALA A 1 89 ? -18.932 -2.052 20.201 1.00 76.56 89 ALA A O 1
ATOM 675 N N . HIS A 1 90 ? -20.093 -0.229 20.777 1.00 75.19 90 HIS A N 1
ATOM 676 C CA . HIS A 1 90 ? -20.390 -0.599 22.169 1.00 75.19 90 HIS A CA 1
ATOM 677 C C . HIS A 1 90 ? -21.402 -1.763 22.284 1.00 75.19 90 HIS A C 1
ATOM 679 O O . HIS A 1 90 ? -22.325 -1.716 23.092 1.00 75.19 90 HIS A O 1
ATOM 685 N N . GLY A 1 91 ? -21.275 -2.796 21.450 1.00 70.44 91 GLY A N 1
ATOM 686 C CA . GLY A 1 91 ? -22.225 -3.907 21.354 1.00 70.44 91 GLY A CA 1
ATOM 687 C C . GLY A 1 91 ? -23.417 -3.649 20.427 1.00 70.44 91 GLY A C 1
ATOM 688 O O . GLY A 1 91 ? -24.302 -4.493 20.345 1.00 70.44 91 GLY A O 1
ATOM 689 N N . ALA A 1 92 ? -23.449 -2.525 19.702 1.00 82.69 92 ALA A N 1
ATOM 690 C CA . ALA A 1 92 ? -24.431 -2.308 18.644 1.00 82.69 92 ALA A CA 1
ATOM 691 C C . ALA A 1 92 ? -24.112 -3.223 17.448 1.00 82.69 92 ALA A C 1
ATOM 693 O O . ALA A 1 92 ? -23.114 -3.028 16.748 1.00 82.69 92 ALA A O 1
ATOM 694 N N . GLU A 1 93 ? -24.959 -4.229 17.211 1.00 79.94 93 GLU A N 1
ATOM 695 C CA . GLU A 1 93 ? -24.809 -5.165 16.085 1.00 79.94 93 GLU A CA 1
ATOM 696 C C . GLU A 1 93 ? -24.763 -4.445 14.729 1.00 79.94 93 GLU A C 1
ATOM 698 O O . GLU A 1 93 ? -24.062 -4.880 13.815 1.00 79.94 93 GLU A O 1
ATOM 703 N N . GLU A 1 94 ? -25.453 -3.309 14.615 1.00 82.81 94 GLU A N 1
ATOM 704 C CA . GLU A 1 94 ? -25.507 -2.495 13.401 1.00 82.81 94 GLU A CA 1
ATOM 705 C C . GLU A 1 94 ? -24.139 -1.882 13.046 1.00 82.81 94 GLU A C 1
ATOM 707 O O . GLU A 1 94 ? -23.688 -1.985 11.902 1.00 82.81 94 GLU A O 1
ATOM 712 N N . ASP A 1 95 ? -23.416 -1.350 14.035 1.00 77.62 95 ASP A N 1
ATOM 713 C CA . ASP A 1 95 ? -22.074 -0.779 13.848 1.00 77.62 95 ASP A CA 1
ATOM 714 C C . ASP A 1 95 ? -21.028 -1.865 13.565 1.00 77.62 95 ASP A C 1
ATOM 716 O O . ASP A 1 95 ? -20.128 -1.696 12.734 1.00 77.62 95 ASP A O 1
ATOM 720 N N . ILE A 1 96 ? -21.185 -3.023 14.212 1.00 81.88 96 ILE A N 1
ATOM 721 C CA . ILE A 1 96 ? -20.373 -4.221 13.978 1.00 81.88 96 ILE A CA 1
ATOM 722 C C . ILE A 1 96 ? -20.544 -4.704 12.536 1.00 81.88 96 ILE A C 1
ATOM 724 O O . ILE A 1 96 ? -19.545 -4.975 11.860 1.00 81.88 96 ILE A O 1
ATOM 728 N N . LYS A 1 97 ? -21.783 -4.805 12.049 1.00 85.19 97 LYS A N 1
ATOM 729 C CA . LYS A 1 97 ? -22.070 -5.257 10.685 1.00 85.19 97 LYS A CA 1
ATOM 730 C C . LYS A 1 97 ? -21.532 -4.268 9.650 1.00 85.19 97 LYS A C 1
ATOM 732 O O . LYS A 1 97 ? -20.813 -4.673 8.738 1.00 85.19 97 LYS A O 1
ATOM 737 N N . LYS A 1 98 ? -21.787 -2.974 9.849 1.00 82.69 98 LYS A N 1
ATOM 738 C CA . LYS A 1 98 ? -21.335 -1.907 8.948 1.00 82.69 98 LYS A CA 1
ATOM 739 C C . LYS A 1 98 ? -19.811 -1.821 8.855 1.00 82.69 98 LYS A C 1
ATOM 741 O O . LYS A 1 98 ? -19.265 -1.690 7.764 1.00 82.69 98 LYS A O 1
ATOM 746 N N . SER A 1 99 ? -19.104 -1.946 9.977 1.00 82.06 99 SER A N 1
ATOM 747 C CA . SER A 1 99 ? -17.637 -1.984 9.989 1.00 82.06 99 SER A CA 1
ATOM 748 C C . SER A 1 99 ? -17.075 -3.184 9.212 1.00 82.06 99 SER A C 1
ATOM 750 O O . SER A 1 99 ? -16.133 -3.019 8.434 1.00 82.06 99 SER A O 1
ATOM 752 N N . ASN A 1 100 ? -17.674 -4.371 9.363 1.00 85.44 100 ASN A N 1
ATOM 753 C CA . ASN A 1 100 ? -17.247 -5.569 8.636 1.00 85.44 100 ASN A CA 1
ATOM 754 C C . ASN A 1 100 ? -17.441 -5.428 7.120 1.00 85.44 100 ASN A C 1
ATOM 756 O O . ASN A 1 100 ? -16.562 -5.826 6.358 1.00 85.44 100 ASN A O 1
ATOM 760 N N . GLU A 1 101 ? -18.553 -4.838 6.678 1.00 87.38 101 GLU A N 1
ATOM 761 C CA . GLU A 1 101 ? -18.804 -4.580 5.254 1.00 87.38 101 GLU A CA 1
ATOM 762 C C . GLU A 1 101 ? -17.730 -3.658 4.654 1.00 87.38 101 GLU A C 1
ATOM 764 O O . GLU A 1 101 ? -17.178 -3.955 3.592 1.00 87.38 101 GLU A O 1
ATOM 769 N N . VAL A 1 102 ? -17.359 -2.586 5.365 1.00 86.50 102 VAL A N 1
ATOM 770 C CA . VAL A 1 102 ? -16.299 -1.666 4.917 1.00 86.50 102 VAL A CA 1
ATOM 771 C C . VAL A 1 102 ? -14.921 -2.341 4.936 1.00 86.50 102 VAL A C 1
ATOM 773 O O . VAL A 1 102 ? -14.135 -2.136 4.011 1.00 86.50 102 VAL A O 1
ATOM 776 N N . LEU A 1 103 ? -14.625 -3.178 5.936 1.00 87.50 103 LEU A N 1
ATOM 777 C CA . LEU A 1 103 ? -13.374 -3.945 6.002 1.00 87.50 103 LEU A CA 1
ATOM 778 C C . LEU A 1 103 ? -13.226 -4.914 4.824 1.00 87.50 103 LEU A C 1
ATOM 780 O O . LEU A 1 103 ? -12.160 -4.969 4.212 1.00 87.50 103 LEU A O 1
ATOM 784 N N . ILE A 1 104 ? -14.288 -5.649 4.484 1.00 88.50 104 ILE A N 1
ATOM 785 C CA . ILE A 1 104 ? -14.287 -6.585 3.351 1.00 88.50 104 ILE A CA 1
ATOM 786 C C . ILE A 1 104 ? -14.076 -5.823 2.038 1.00 88.50 104 ILE A C 1
ATOM 788 O O . ILE A 1 104 ? -13.236 -6.219 1.228 1.00 88.50 104 ILE A O 1
ATOM 792 N N . ALA A 1 105 ? -14.772 -4.698 1.850 1.00 88.31 105 ALA A N 1
ATOM 793 C CA . ALA A 1 105 ? -14.602 -3.857 0.667 1.00 88.31 105 ALA A CA 1
ATOM 794 C C . ALA A 1 105 ? -13.169 -3.303 0.544 1.00 88.31 105 ALA A C 1
ATOM 796 O O . ALA A 1 105 ? -12.579 -3.343 -0.538 1.00 88.31 105 ALA A O 1
ATOM 797 N N . ALA A 1 106 ? -12.577 -2.843 1.652 1.00 87.62 106 ALA A N 1
ATOM 798 C CA . ALA A 1 106 ? -11.197 -2.365 1.678 1.00 87.62 106 ALA A CA 1
ATOM 799 C C . ALA A 1 106 ? -10.193 -3.489 1.362 1.00 87.62 106 ALA A C 1
ATOM 801 O O . ALA A 1 106 ? -9.266 -3.283 0.579 1.00 87.62 106 ALA A O 1
ATOM 802 N N . PHE A 1 107 ? -10.398 -4.687 1.915 1.00 90.38 107 PHE A N 1
ATOM 803 C CA . PHE A 1 107 ? -9.509 -5.830 1.703 1.00 90.38 107 PHE A CA 1
ATOM 804 C C . PHE A 1 107 ? -9.501 -6.305 0.245 1.00 90.38 107 PHE A C 1
ATOM 806 O O . PHE A 1 107 ? -8.436 -6.559 -0.317 1.00 90.38 107 PHE A O 1
ATOM 813 N N . ILE A 1 108 ? -10.674 -6.360 -0.394 1.00 91.62 108 ILE A N 1
ATOM 814 C CA . ILE A 1 108 ? -10.796 -6.698 -1.819 1.00 91.62 108 ILE A CA 1
ATOM 815 C C . ILE A 1 108 ? -10.037 -5.678 -2.676 1.00 91.62 108 ILE A C 1
ATOM 817 O O . ILE A 1 108 ? -9.297 -6.066 -3.577 1.00 91.62 108 ILE A O 1
ATOM 821 N N . GLY A 1 109 ? -10.161 -4.385 -2.369 1.00 87.44 109 GLY A N 1
ATOM 822 C CA . GLY A 1 109 ? -9.433 -3.339 -3.085 1.00 87.44 109 GLY A CA 1
ATOM 823 C C . GLY A 1 109 ? -7.914 -3.483 -2.985 1.00 87.44 109 GLY A C 1
ATOM 824 O O . GLY A 1 109 ? -7.219 -3.407 -3.999 1.00 87.44 109 GLY A O 1
ATOM 825 N N . VAL A 1 110 ? -7.401 -3.787 -1.790 1.00 90.19 110 VAL A N 1
ATOM 826 C CA . VAL A 1 110 ? -5.973 -4.076 -1.590 1.00 90.19 110 VAL A CA 1
ATOM 827 C C . VAL A 1 110 ? -5.547 -5.289 -2.418 1.00 90.19 110 VAL A C 1
ATOM 829 O O . VAL A 1 110 ? -4.572 -5.199 -3.163 1.00 90.19 110 VAL A O 1
ATOM 832 N N . ILE A 1 111 ? -6.297 -6.396 -2.364 1.00 93.19 111 ILE A N 1
ATOM 833 C CA . ILE A 1 111 ? -5.982 -7.613 -3.128 1.00 93.19 111 ILE A CA 1
ATOM 834 C C . ILE A 1 111 ? -5.846 -7.317 -4.628 1.00 93.19 111 ILE A C 1
ATOM 836 O O . ILE A 1 111 ? -4.902 -7.786 -5.262 1.00 93.19 111 ILE A O 1
ATOM 840 N N . VAL A 1 112 ? -6.744 -6.504 -5.193 1.00 91.50 112 VAL A N 1
ATOM 841 C CA . VAL A 1 112 ? -6.741 -6.173 -6.625 1.00 91.50 112 VAL A CA 1
ATOM 842 C C . VAL A 1 112 ? -5.489 -5.387 -7.008 1.00 91.50 112 VAL A C 1
ATOM 844 O O . VAL A 1 112 ? -4.868 -5.695 -8.025 1.00 91.50 112 VAL A O 1
ATOM 847 N N . VAL A 1 113 ? -5.072 -4.420 -6.188 1.00 88.88 113 VAL A N 1
ATOM 848 C CA . VAL A 1 113 ? -3.854 -3.632 -6.440 1.00 88.88 113 VAL A CA 1
ATOM 849 C C . VAL A 1 113 ? -2.608 -4.520 -6.402 1.00 88.88 113 VAL A C 1
ATOM 851 O O . VAL A 1 113 ? -1.763 -4.436 -7.295 1.00 88.88 113 VAL A O 1
ATOM 854 N N . PHE A 1 114 ? -2.516 -5.420 -5.418 1.00 90.31 114 PHE A N 1
ATOM 855 C CA . PHE A 1 114 ? -1.415 -6.383 -5.336 1.00 90.31 114 PHE A CA 1
ATOM 856 C C . PHE A 1 114 ? -1.364 -7.301 -6.563 1.00 90.31 114 PHE A C 1
ATOM 858 O O . PHE A 1 114 ? -0.289 -7.519 -7.125 1.00 90.31 114 PHE A O 1
ATOM 865 N N . MET A 1 115 ? -2.519 -7.794 -7.015 1.00 93.81 115 MET A N 1
ATOM 866 C CA . MET A 1 115 ? -2.608 -8.645 -8.205 1.00 93.81 115 MET A CA 1
ATOM 867 C C . MET A 1 115 ? -2.208 -7.892 -9.477 1.00 93.81 115 MET A C 1
ATOM 869 O O . MET A 1 115 ? -1.409 -8.399 -10.262 1.00 93.81 115 MET A O 1
ATOM 873 N N . ALA A 1 116 ? -2.688 -6.661 -9.664 1.00 89.62 116 ALA A N 1
ATOM 874 C CA . ALA A 1 116 ? -2.336 -5.834 -10.818 1.00 89.62 116 ALA A CA 1
ATOM 875 C C . ALA A 1 116 ? -0.824 -5.560 -10.900 1.00 89.62 116 ALA A C 1
ATOM 877 O O . ALA A 1 116 ? -0.222 -5.645 -11.977 1.00 89.62 116 ALA A O 1
ATOM 878 N N . PHE A 1 117 ? -0.190 -5.288 -9.756 1.00 87.25 117 PHE A N 1
ATOM 879 C CA . PHE A 1 117 ? 1.252 -5.066 -9.688 1.00 87.25 117 PHE A CA 1
ATOM 880 C C . PHE A 1 117 ? 2.052 -6.340 -9.984 1.00 87.25 117 PHE A C 1
ATOM 882 O O . PHE A 1 117 ? 3.012 -6.307 -10.759 1.00 87.25 117 PHE A O 1
ATOM 889 N N . ALA A 1 118 ? 1.636 -7.475 -9.415 1.00 91.38 118 ALA A N 1
ATOM 890 C CA . ALA A 1 118 ? 2.273 -8.766 -9.655 1.00 91.38 118 ALA A CA 1
ATOM 891 C C . ALA A 1 118 ? 2.217 -9.162 -11.139 1.00 91.38 118 ALA A C 1
ATOM 893 O O . ALA A 1 118 ? 3.233 -9.564 -11.709 1.00 91.38 118 ALA A O 1
ATOM 894 N N . ILE A 1 119 ? 1.057 -8.985 -11.779 1.00 90.88 119 ILE A N 1
ATOM 895 C CA . ILE A 1 119 ? 0.871 -9.279 -13.205 1.00 90.88 119 ILE A CA 1
ATOM 896 C C . ILE A 1 119 ? 1.758 -8.373 -14.065 1.00 90.88 119 ILE A C 1
ATOM 898 O O . ILE A 1 119 ? 2.473 -8.870 -14.934 1.00 90.88 119 ILE A O 1
ATOM 902 N N . THR A 1 120 ? 1.772 -7.063 -13.800 1.00 87.44 120 THR A N 1
ATOM 903 C CA . THR A 1 120 ? 2.612 -6.108 -14.544 1.00 87.44 120 THR A CA 1
ATOM 904 C C . THR A 1 120 ? 4.089 -6.503 -14.491 1.00 87.44 120 THR A C 1
ATOM 906 O O . THR A 1 120 ? 4.752 -6.570 -15.528 1.00 87.44 120 THR A O 1
ATOM 909 N N . LYS A 1 121 ? 4.600 -6.843 -13.299 1.00 86.25 121 LYS A N 1
ATOM 910 C CA . LYS A 1 121 ? 5.989 -7.296 -13.135 1.00 86.25 121 LYS A CA 1
ATOM 911 C C . LYS A 1 121 ? 6.269 -8.614 -13.843 1.00 86.25 121 LYS A C 1
ATOM 913 O O . LYS A 1 121 ? 7.334 -8.768 -14.434 1.00 86.25 121 LYS A O 1
ATOM 918 N N . PHE A 1 122 ? 5.325 -9.547 -13.802 1.00 91.12 122 PHE A N 1
ATOM 919 C CA . PHE A 1 122 ? 5.463 -10.818 -14.498 1.00 91.12 122 PHE A CA 1
ATOM 920 C C . PHE A 1 122 ? 5.600 -10.616 -16.011 1.00 91.12 122 PHE A C 1
ATOM 922 O O . PHE A 1 122 ? 6.517 -11.165 -16.617 1.00 91.12 122 PHE A O 1
ATOM 929 N N . VAL A 1 123 ? 4.737 -9.797 -16.618 1.00 89.00 123 VAL A N 1
ATOM 930 C CA . VAL A 1 123 ? 4.795 -9.513 -18.060 1.00 89.00 123 VAL A CA 1
ATOM 931 C C . VAL A 1 123 ? 6.090 -8.786 -18.421 1.00 89.00 123 VAL A C 1
ATOM 933 O O . VAL A 1 123 ? 6.769 -9.202 -19.357 1.00 89.00 123 VAL A O 1
ATOM 936 N N . ALA A 1 124 ? 6.479 -7.764 -17.652 1.00 84.31 124 ALA A N 1
ATOM 937 C CA . ALA A 1 124 ? 7.720 -7.024 -17.885 1.00 84.31 124 ALA A CA 1
ATOM 938 C C . ALA A 1 124 ? 8.955 -7.941 -17.866 1.00 84.31 124 ALA A C 1
ATOM 940 O O . ALA A 1 124 ? 9.791 -7.877 -18.766 1.00 84.31 124 ALA A O 1
ATOM 941 N N . TYR A 1 125 ? 9.025 -8.851 -16.892 1.00 84.94 125 TYR A N 1
ATOM 942 C CA . TYR A 1 125 ? 10.104 -9.831 -16.782 1.00 84.94 125 TYR A CA 1
ATOM 943 C C . TYR A 1 125 ? 10.157 -10.788 -17.983 1.00 84.94 125 TYR A C 1
ATOM 945 O O . TYR A 1 125 ? 11.229 -11.081 -18.509 1.00 84.94 125 TYR A O 1
ATOM 953 N N . ARG A 1 126 ? 8.997 -11.258 -18.462 1.00 85.94 126 ARG A N 1
ATOM 954 C CA . ARG A 1 126 ? 8.927 -12.142 -19.638 1.00 85.94 126 ARG A CA 1
ATOM 955 C C . ARG A 1 126 ? 9.386 -11.449 -20.917 1.00 85.94 126 ARG A C 1
ATOM 957 O O . ARG A 1 126 ? 10.072 -12.078 -21.715 1.00 85.94 126 ARG A O 1
ATOM 964 N N . VAL A 1 127 ? 9.025 -10.179 -21.095 1.00 85.94 127 VAL A N 1
ATOM 965 C CA . VAL A 1 127 ? 9.417 -9.389 -22.270 1.00 85.94 127 VAL A CA 1
ATOM 966 C C . VAL A 1 127 ? 10.919 -9.118 -22.267 1.00 85.94 127 VAL A C 1
ATOM 968 O O . VAL A 1 127 ? 11.565 -9.354 -23.280 1.00 85.94 127 VAL A O 1
ATOM 971 N N . GLN A 1 128 ? 11.489 -8.700 -21.134 1.00 75.44 128 GLN A N 1
ATOM 972 C CA . GLN A 1 128 ? 12.934 -8.477 -21.017 1.00 75.44 128 GLN A CA 1
ATOM 973 C C . GLN A 1 128 ? 13.721 -9.741 -21.367 1.00 75.44 128 GLN A C 1
ATOM 975 O O . GLN A 1 128 ? 14.582 -9.703 -22.237 1.00 75.44 128 GLN A O 1
ATOM 980 N N . ASN A 1 129 ? 13.362 -10.882 -20.774 1.00 78.62 129 ASN A N 1
ATOM 981 C CA . ASN A 1 129 ? 14.044 -12.141 -21.059 1.00 78.62 129 ASN A CA 1
ATOM 982 C C . ASN A 1 129 ? 13.935 -12.562 -22.528 1.00 78.62 129 ASN A C 1
ATOM 984 O O . ASN A 1 129 ? 14.877 -13.143 -23.037 1.00 78.62 129 ASN A O 1
ATOM 988 N N . ALA A 1 130 ? 12.818 -12.297 -23.209 1.00 73.31 130 ALA A N 1
ATOM 989 C CA . ALA A 1 130 ? 12.668 -12.647 -24.621 1.00 73.31 130 ALA A CA 1
ATOM 990 C C . ALA A 1 130 ? 13.524 -11.764 -25.546 1.00 73.31 130 ALA A C 1
ATOM 992 O O . ALA A 1 130 ? 14.037 -12.262 -26.541 1.00 73.31 130 ALA A O 1
ATOM 993 N N . VAL A 1 131 ? 13.714 -10.485 -25.205 1.00 76.44 131 VAL A N 1
ATOM 994 C CA . VAL A 1 131 ? 14.537 -9.547 -25.989 1.00 76.44 131 VAL A CA 1
ATOM 995 C C . VAL A 1 131 ? 16.027 -9.905 -25.922 1.00 76.44 131 VAL A C 1
ATOM 997 O O . VAL A 1 131 ? 16.711 -9.819 -26.931 1.00 76.44 131 VAL A O 1
ATOM 1000 N N . PHE A 1 132 ? 16.530 -10.376 -24.775 1.00 64.19 132 PHE A N 1
ATOM 1001 C CA . PHE A 1 132 ? 17.945 -10.759 -24.617 1.00 64.19 132 PHE A CA 1
ATOM 1002 C C . PHE A 1 132 ? 18.311 -12.135 -25.208 1.00 64.19 132 PHE A C 1
ATOM 1004 O O . PHE A 1 132 ? 19.469 -12.539 -25.134 1.00 64.19 132 PHE A O 1
ATOM 1011 N N . LEU A 1 133 ? 17.345 -12.885 -25.755 1.00 59.28 133 LEU A N 1
ATOM 1012 C CA . LEU A 1 133 ? 17.599 -14.189 -26.385 1.00 59.28 133 LEU A CA 1
ATOM 1013 C C . LEU A 1 133 ? 17.813 -14.100 -27.904 1.00 59.28 133 LEU A C 1
ATOM 1015 O O . LEU A 1 133 ? 18.234 -15.091 -28.495 1.00 59.28 133 LEU A O 1
ATOM 1019 N N . GLU A 1 134 ? 17.574 -12.938 -28.521 1.00 57.03 134 GLU A N 1
ATOM 1020 C CA . GLU A 1 134 ? 17.856 -12.697 -29.946 1.00 57.03 134 GLU A CA 1
ATOM 1021 C C . GLU A 1 134 ? 19.378 -12.692 -30.209 1.00 57.03 134 GLU A C 1
ATOM 1023 O O . GLU A 1 134 ? 19.858 -13.343 -31.134 1.00 57.03 134 GLU A O 1
ATOM 1028 N N . ASP A 1 135 ? 20.163 -12.078 -29.316 1.00 50.84 135 ASP A N 1
ATOM 1029 C CA . ASP A 1 135 ? 21.620 -11.925 -29.471 1.00 50.84 135 ASP A CA 1
ATOM 1030 C C . ASP A 1 135 ? 22.413 -13.232 -29.240 1.00 50.84 135 ASP A C 1
ATOM 1032 O O . ASP A 1 135 ? 23.615 -13.295 -29.500 1.00 50.84 135 ASP A O 1
ATOM 1036 N N . ALA A 1 136 ? 21.765 -14.286 -28.728 1.00 53.56 136 ALA A N 1
ATOM 1037 C CA . ALA A 1 136 ? 22.409 -15.557 -28.377 1.00 53.56 136 ALA A CA 1
ATOM 1038 C C . ALA A 1 136 ? 22.207 -16.673 -29.421 1.00 53.56 136 ALA A C 1
ATOM 1040 O O . ALA A 1 136 ? 22.778 -17.755 -29.261 1.00 53.56 136 ALA A O 1
ATOM 1041 N N . TYR A 1 137 ? 21.406 -16.447 -30.471 1.00 51.06 137 TYR A N 1
ATOM 1042 C CA . TYR A 1 137 ? 21.103 -17.471 -31.483 1.00 51.06 137 TYR A CA 1
ATOM 1043 C C . TYR A 1 137 ? 21.946 -17.363 -32.769 1.00 51.06 137 TYR A C 1
ATOM 1045 O O . TYR A 1 137 ? 21.916 -18.274 -33.592 1.00 51.06 137 TYR A O 1
ATOM 1053 N N . GLU A 1 138 ? 22.773 -16.327 -32.941 1.00 55.47 138 GLU A N 1
ATOM 1054 C CA . GLU A 1 138 ? 23.540 -16.141 -34.183 1.00 55.47 138 GLU A CA 1
ATOM 1055 C C . GLU A 1 138 ? 25.058 -16.390 -34.063 1.00 55.47 138 GLU A C 1
ATOM 1057 O O . GLU A 1 138 ? 25.834 -15.671 -34.669 1.00 55.47 138 GLU A O 1
ATOM 1062 N N . VAL A 1 139 ? 25.533 -17.414 -33.331 1.00 53.50 139 VAL A N 1
ATOM 1063 C CA . VAL A 1 139 ? 26.914 -17.947 -33.513 1.00 53.50 139 VAL A CA 1
ATOM 1064 C C . VAL A 1 139 ? 27.029 -19.435 -33.124 1.00 53.50 139 VAL A C 1
ATOM 1066 O O . VAL A 1 139 ? 27.844 -19.813 -32.285 1.00 53.50 139 VAL A O 1
ATOM 1069 N N . ASN A 1 140 ? 26.225 -20.333 -33.699 1.00 56.75 140 ASN A N 1
ATOM 1070 C CA . ASN A 1 140 ? 26.551 -21.770 -33.624 1.00 56.75 140 ASN A CA 1
ATOM 1071 C C . ASN A 1 140 ? 26.084 -22.564 -34.847 1.00 56.75 140 ASN A C 1
ATOM 1073 O O . ASN A 1 140 ? 25.477 -23.616 -34.704 1.00 56.75 140 ASN A O 1
ATOM 1077 N N . ASP A 1 141 ? 26.345 -22.041 -36.049 1.00 52.81 141 ASP A N 1
ATOM 1078 C CA . ASP A 1 141 ? 26.240 -22.861 -37.268 1.00 52.81 141 ASP A CA 1
ATOM 1079 C C . ASP A 1 141 ? 27.141 -22.409 -38.445 1.00 52.81 141 ASP A C 1
ATOM 1081 O O . ASP A 1 141 ? 27.047 -22.964 -39.537 1.00 52.81 141 ASP A O 1
ATOM 1085 N N . TYR A 1 142 ? 28.065 -21.443 -38.260 1.00 60.72 142 TYR A N 1
ATOM 1086 C CA . TYR A 1 142 ? 28.982 -20.992 -39.336 1.00 60.72 142 TYR A CA 1
ATOM 1087 C C . TYR A 1 142 ? 30.441 -21.485 -39.223 1.00 60.72 142 TYR A C 1
ATOM 1089 O O . TYR A 1 142 ? 31.250 -21.213 -40.107 1.00 60.72 142 TYR A O 1
ATOM 1097 N N . TYR A 1 143 ? 30.802 -22.260 -38.195 1.00 54.31 143 TYR A N 1
ATOM 1098 C CA . TYR A 1 143 ? 32.117 -22.913 -38.135 1.00 54.31 143 TYR A CA 1
ATOM 1099 C C . TYR A 1 143 ? 31.983 -24.432 -38.259 1.00 54.31 143 TYR A C 1
ATOM 1101 O O . TYR A 1 143 ? 31.605 -25.101 -37.296 1.00 54.31 143 TYR A O 1
ATOM 1109 N N . PRO A 1 144 ? 32.320 -25.011 -39.426 1.00 51.66 144 PRO A N 1
ATOM 1110 C CA . PRO A 1 144 ? 32.522 -26.438 -39.523 1.00 51.66 144 PRO A CA 1
ATOM 1111 C C . PRO A 1 144 ? 33.861 -26.791 -38.868 1.00 51.66 144 PRO A C 1
ATOM 1113 O O . PRO A 1 144 ? 34.906 -26.323 -39.298 1.00 51.66 144 PRO A O 1
ATOM 1116 N N . ASN A 1 145 ? 33.790 -27.705 -37.904 1.00 58.59 145 ASN A N 1
ATOM 1117 C CA . ASN A 1 145 ? 34.849 -28.603 -37.446 1.00 58.59 145 ASN A CA 1
ATOM 1118 C C . ASN A 1 145 ? 36.112 -28.034 -36.760 1.00 58.59 145 ASN A C 1
ATOM 1120 O O . ASN A 1 145 ? 36.697 -27.024 -37.117 1.00 58.59 145 ASN A O 1
ATOM 1124 N N . ASN A 1 146 ? 36.549 -28.844 -35.793 1.00 60.06 146 ASN A N 1
ATOM 1125 C CA . ASN A 1 146 ? 37.898 -28.971 -35.259 1.00 60.06 146 ASN A CA 1
ATOM 1126 C C . ASN A 1 146 ? 38.577 -27.724 -34.692 1.00 60.06 146 ASN A C 1
ATOM 1128 O O . ASN A 1 146 ? 39.378 -27.101 -35.374 1.00 60.06 146 ASN A O 1
ATOM 1132 N N . SER A 1 147 ? 38.508 -27.587 -33.368 1.00 45.00 147 SER A N 1
ATOM 1133 C CA . SER A 1 147 ? 39.712 -27.803 -32.552 1.00 45.00 147 SER A CA 1
ATOM 1134 C C . SER A 1 147 ? 39.405 -27.705 -31.065 1.00 45.00 147 SER A C 1
ATOM 1136 O O . SER A 1 147 ? 38.853 -26.734 -30.565 1.00 45.00 147 SER A O 1
ATOM 1138 N N . LEU A 1 148 ? 39.807 -28.762 -30.377 1.00 55.91 148 LEU A N 1
ATOM 1139 C CA . LEU A 1 148 ? 39.978 -28.872 -28.941 1.00 55.91 148 LEU A CA 1
ATOM 1140 C C . LEU A 1 148 ? 40.805 -27.698 -28.380 1.00 55.91 148 LEU A C 1
ATOM 1142 O O . LEU A 1 148 ? 42.026 -27.789 -28.329 1.00 55.91 148 LEU A O 1
ATOM 1146 N N 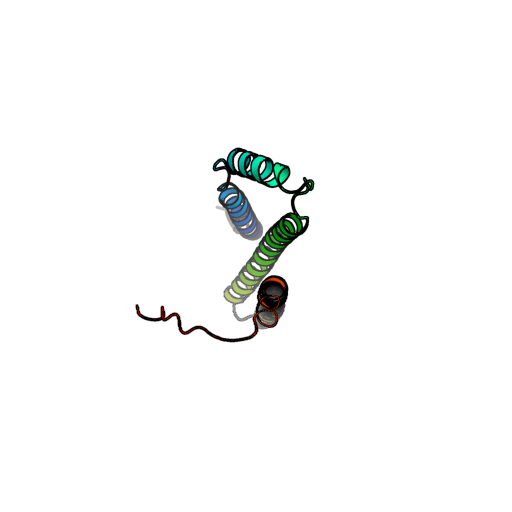. GLU A 1 149 ? 40.158 -26.647 -27.891 1.00 49.94 149 GLU A N 1
ATOM 1147 C CA . GLU A 1 149 ? 40.768 -25.679 -26.966 1.00 49.94 149 GLU A CA 1
ATOM 1148 C C . GLU A 1 149 ? 39.784 -25.488 -25.803 1.00 49.94 149 GLU A C 1
ATOM 1150 O O . GLU A 1 149 ? 38.897 -24.646 -25.817 1.00 49.94 149 GLU A O 1
ATOM 1155 N N . VAL A 1 150 ? 39.663 -26.476 -24.913 1.00 56.72 150 VAL A N 1
ATOM 1156 C CA . VAL A 1 150 ? 40.442 -26.555 -23.664 1.00 56.72 150 VAL A CA 1
ATOM 1157 C C . VAL A 1 150 ? 40.511 -25.195 -22.968 1.00 56.72 150 VAL A C 1
ATOM 1159 O O . VAL A 1 150 ? 41.443 -24.424 -23.159 1.00 56.72 150 VAL A O 1
ATOM 1162 N N . GLY A 1 151 ? 39.516 -24.936 -22.121 1.00 49.16 151 GLY A N 1
ATOM 1163 C CA . GLY A 1 151 ? 39.493 -23.758 -21.257 1.00 49.16 151 GLY A CA 1
ATOM 1164 C C . GLY A 1 151 ? 38.351 -23.713 -20.244 1.00 49.16 151 GLY A C 1
ATOM 1165 O O . GLY A 1 151 ? 38.042 -22.643 -19.744 1.00 49.16 151 GLY A O 1
ATOM 1166 N N . VAL A 1 152 ? 37.709 -24.845 -19.933 1.00 55.94 152 VAL A N 1
ATOM 1167 C CA . VAL A 1 152 ? 36.859 -24.967 -18.739 1.00 55.94 152 VAL A CA 1
ATOM 1168 C C . VAL A 1 152 ? 37.703 -25.630 -17.664 1.00 55.94 152 VAL A C 1
ATOM 1170 O O . VAL A 1 152 ? 37.721 -26.853 -17.639 1.00 55.94 152 VAL A O 1
ATOM 1173 N N . ILE A 1 153 ? 38.397 -24.859 -16.819 1.00 49.16 153 ILE A N 1
ATOM 1174 C CA . ILE A 1 153 ? 38.630 -25.194 -15.401 1.00 49.16 153 ILE A CA 1
ATOM 1175 C C . ILE A 1 153 ? 38.860 -23.886 -14.608 1.00 49.16 153 ILE A C 1
ATOM 1177 O O . ILE A 1 153 ? 39.774 -23.131 -14.935 1.00 49.16 153 ILE A O 1
ATOM 1181 N N . LEU A 1 154 ? 38.075 -23.752 -13.526 1.00 47.50 154 LEU A N 1
ATOM 1182 C CA . LEU A 1 154 ? 38.088 -22.793 -12.401 1.00 47.50 154 LEU A CA 1
ATOM 1183 C C . LEU A 1 154 ? 37.337 -21.471 -12.595 1.00 47.50 154 LEU A C 1
ATOM 1185 O O . LEU A 1 154 ? 37.907 -20.514 -13.155 1.00 47.50 154 LEU A O 1
#

Organism: NCBI:txid1974637

Sequence (154 aa):
MKTRLFNFNKCFVASILAVFVLFFLVSSTEAGNLGDDIAAQVKAGASAAELKAVPPQFIIVDIINIALSLIGIIFISLAIYAGYLRFIAHGAEEDIKKSNEVLIAAFIGVIVVFMAFAITKFVAYRVQNAVFLEDAYEVNDYYPNNSLEVGVIL

Foldseek 3Di:
DPPPDDPPVVVLVVVLVVVVVVVVVVVPPPPPPPVPVVVVVLVVVCVVPVDPDPPVVVVVVVVVVVVLVVQVSVLVSQLVVLVVLCVPPPVPVVSVVVSVVSNVVSVVSVVVSVVVVVVVVVVVVVVVVVVVVVVVPPPDDPDDDDDDDDDPDD

pLDDT: mean 70.93, std 14.68, range [45.0, 93.81]